Protein AF-A0A9X9QRN8-F1 (afdb_monomer_lite)

Organism: Streptococcus dysgalactiae (NCBI:txid1334)

Structure (mmCIF, N/CA/C/O backbone):
data_AF-A0A9X9QRN8-F1
#
_entry.id   AF-A0A9X9QRN8-F1
#
loop_
_atom_site.group_PDB
_atom_site.id
_atom_site.type_symbol
_atom_site.label_atom_id
_atom_site.label_alt_id
_atom_site.label_comp_id
_atom_site.label_asym_id
_atom_site.label_entity_id
_atom_site.label_seq_id
_atom_site.pdbx_PDB_ins_code
_atom_site.Cartn_x
_atom_site.Cartn_y
_atom_site.Cartn_z
_atom_site.occupancy
_atom_site.B_iso_or_equiv
_atom_site.auth_seq_id
_atom_site.auth_comp_id
_atom_site.auth_asym_id
_atom_site.auth_atom_id
_atom_site.pdbx_PDB_model_num
ATOM 1 N N . MET A 1 1 ? -1.754 11.604 21.370 1.00 67.06 1 MET A N 1
ATOM 2 C CA . MET A 1 1 ? -2.354 11.224 20.08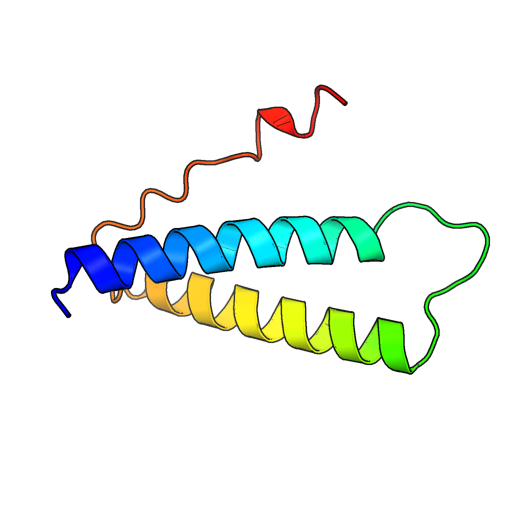4 1.00 67.06 1 MET A CA 1
ATOM 3 C C . MET A 1 1 ? -3.645 10.482 20.361 1.00 67.06 1 MET A C 1
ATOM 5 O O . MET A 1 1 ? -3.630 9.514 21.117 1.00 67.06 1 MET A O 1
ATOM 9 N N . THR A 1 2 ? -4.755 10.983 19.843 1.00 81.00 2 THR A N 1
ATOM 10 C CA . THR A 1 2 ? -6.068 10.343 19.914 1.00 81.00 2 THR A CA 1
ATOM 11 C C . THR A 1 2 ? -6.187 9.262 18.837 1.00 81.00 2 THR A C 1
ATOM 13 O O . THR A 1 2 ? -5.417 9.232 17.879 1.00 81.00 2 THR A O 1
ATOM 16 N N . LYS A 1 3 ? -7.169 8.367 18.974 1.00 73.00 3 LYS A N 1
ATOM 17 C CA . LYS A 1 3 ? -7.455 7.343 17.957 1.00 73.00 3 LYS A CA 1
ATOM 18 C C . LYS A 1 3 ? -7.829 7.962 16.601 1.00 73.00 3 LYS A C 1
ATOM 20 O O . LYS A 1 3 ? -7.422 7.448 15.571 1.00 73.00 3 LYS A O 1
ATOM 25 N N . ALA A 1 4 ? -8.561 9.077 16.611 1.00 77.62 4 ALA A N 1
ATOM 26 C CA . ALA A 1 4 ? -8.938 9.797 15.397 1.00 77.62 4 ALA A CA 1
ATOM 27 C C . ALA A 1 4 ? -7.717 10.398 14.681 1.00 77.62 4 ALA A C 1
ATOM 29 O O . ALA A 1 4 ? -7.599 10.264 13.469 1.00 77.62 4 ALA A O 1
ATOM 30 N N . GLU A 1 5 ? -6.779 10.986 15.432 1.00 78.31 5 GLU A N 1
ATOM 31 C CA . GLU A 1 5 ? -5.507 11.481 14.881 1.00 78.31 5 GLU A CA 1
ATOM 32 C C . GLU A 1 5 ? -4.680 10.338 14.275 1.00 78.31 5 GLU A C 1
ATOM 34 O O . GLU A 1 5 ? -4.135 10.487 13.187 1.00 78.31 5 GLU A O 1
ATOM 39 N N . ALA A 1 6 ? -4.631 9.178 14.941 1.00 79.19 6 ALA A N 1
ATOM 40 C CA . ALA A 1 6 ? -3.939 8.004 14.414 1.00 79.19 6 ALA A CA 1
ATOM 41 C C . ALA A 1 6 ? -4.581 7.492 13.112 1.00 79.19 6 ALA A C 1
ATOM 43 O O . ALA A 1 6 ? -3.860 7.219 12.159 1.00 79.19 6 ALA A O 1
ATOM 44 N N . ASN A 1 7 ? -5.915 7.415 13.037 1.00 78.06 7 ASN A N 1
ATOM 45 C CA . ASN A 1 7 ? -6.615 7.000 11.817 1.00 78.06 7 ASN A CA 1
ATOM 46 C C . ASN A 1 7 ? -6.346 7.962 10.653 1.00 78.06 7 ASN A C 1
ATOM 48 O O . ASN A 1 7 ? -5.969 7.504 9.582 1.00 78.06 7 ASN A O 1
ATOM 52 N N . GLN A 1 8 ? -6.428 9.278 10.883 1.00 81.31 8 GLN A N 1
ATOM 53 C CA . GLN A 1 8 ? -6.116 10.277 9.855 1.00 81.31 8 GLN A CA 1
ATOM 54 C C . GLN A 1 8 ? -4.678 10.153 9.345 1.00 81.31 8 GLN A C 1
ATOM 56 O O . GLN A 1 8 ? -4.431 10.289 8.150 1.00 81.31 8 GLN A O 1
ATOM 61 N N . MET A 1 9 ? -3.713 9.884 10.230 1.00 83.69 9 MET A N 1
ATOM 62 C CA . MET A 1 9 ? -2.331 9.646 9.809 1.00 83.69 9 MET A CA 1
ATOM 63 C C . MET A 1 9 ? -2.222 8.415 8.906 1.00 83.69 9 MET A C 1
ATOM 65 O O . MET A 1 9 ? -1.532 8.485 7.891 1.00 83.69 9 MET A O 1
ATOM 69 N N . ILE A 1 10 ? -2.917 7.322 9.235 1.00 85.56 10 ILE A N 1
ATOM 70 C CA . ILE A 1 10 ? -2.912 6.122 8.392 1.00 85.56 10 ILE A CA 1
ATOM 71 C C . ILE A 1 10 ? -3.619 6.373 7.053 1.00 85.56 10 ILE A C 1
ATOM 73 O O . ILE A 1 10 ? -3.083 5.951 6.032 1.00 85.56 10 ILE A O 1
ATOM 77 N N . ASP A 1 11 ? -4.725 7.123 7.023 1.00 83.00 11 ASP A N 1
ATOM 78 C CA . ASP A 1 11 ? -5.387 7.550 5.779 1.00 83.00 11 ASP A CA 1
ATOM 79 C C . ASP A 1 11 ? -4.421 8.308 4.860 1.00 83.00 11 ASP A C 1
ATOM 81 O O . ASP A 1 11 ? -4.253 7.964 3.686 1.00 83.00 11 ASP A O 1
ATOM 85 N N . TYR A 1 12 ? -3.720 9.313 5.401 1.00 85.81 12 TYR A N 1
ATOM 86 C CA . TYR A 1 12 ? -2.719 10.054 4.635 1.00 85.81 12 TYR A CA 1
ATOM 87 C C . TYR A 1 12 ? -1.602 9.136 4.138 1.00 85.81 12 TYR A C 1
ATOM 89 O O . TYR A 1 12 ? -1.225 9.226 2.968 1.00 85.81 12 TYR A O 1
ATOM 97 N N . CYS A 1 13 ? -1.079 8.250 4.987 1.00 87.31 13 CYS A N 1
ATOM 98 C CA . CYS A 1 13 ? -0.045 7.294 4.592 1.00 87.31 13 CYS A CA 1
ATOM 99 C C . CYS A 1 13 ? -0.521 6.376 3.461 1.00 87.31 13 CYS A C 1
ATOM 101 O O . CYS A 1 13 ? 0.203 6.209 2.482 1.00 87.31 13 CYS A O 1
ATOM 103 N N . TYR A 1 14 ? -1.736 5.838 3.558 1.00 89.56 14 TYR A N 1
ATOM 104 C CA . TYR A 1 14 ? -2.311 4.949 2.552 1.00 89.56 14 TYR A CA 1
ATOM 105 C C . TYR A 1 14 ? -2.400 5.631 1.183 1.00 89.56 14 TYR A C 1
ATOM 107 O O . TYR A 1 14 ? -1.916 5.091 0.187 1.00 89.56 14 TYR A O 1
ATOM 115 N N . VAL A 1 15 ? -2.926 6.859 1.135 1.00 88.44 15 VAL A N 1
ATOM 116 C CA . VAL A 1 15 ? -3.020 7.633 -0.114 1.00 88.44 15 VAL A CA 1
ATOM 117 C C . VAL A 1 15 ? -1.637 7.877 -0.725 1.00 88.44 15 VAL A C 1
ATOM 119 O O . VAL A 1 15 ? -1.447 7.664 -1.923 1.00 88.44 15 VAL A O 1
ATOM 122 N N . HIS A 1 16 ? -0.647 8.276 0.079 1.00 90.00 16 HIS A N 1
ATOM 123 C CA . HIS A 1 16 ? 0.708 8.517 -0.428 1.00 90.00 16 HIS A CA 1
ATOM 124 C C . HIS A 1 16 ? 1.355 7.234 -0.963 1.00 90.00 16 HIS A C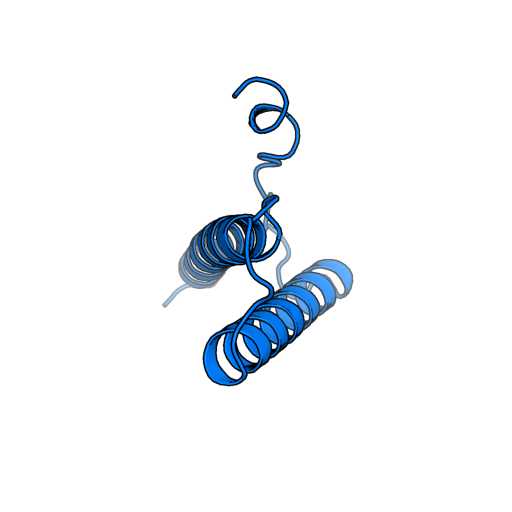 1
ATOM 126 O O . HIS A 1 16 ? 1.962 7.261 -2.034 1.00 90.00 16 HIS A O 1
ATOM 132 N N . LEU A 1 17 ? 1.184 6.107 -0.268 1.00 92.75 17 LEU A N 1
ATOM 133 C CA . LEU A 1 17 ? 1.693 4.809 -0.710 1.00 92.75 17 LEU A CA 1
ATOM 134 C C . LEU A 1 17 ? 1.045 4.364 -2.028 1.00 92.75 17 LEU A C 1
ATOM 136 O O . LEU A 1 17 ? 1.755 3.916 -2.926 1.00 92.75 17 LEU A O 1
ATOM 140 N N . MET A 1 18 ? -0.267 4.558 -2.194 1.00 92.56 18 MET A N 1
ATOM 141 C CA . MET A 1 18 ? -0.972 4.263 -3.449 1.00 92.56 18 MET A CA 1
ATOM 142 C C . MET A 1 18 ? -0.458 5.112 -4.620 1.00 92.56 18 MET A C 1
ATOM 144 O O . MET A 1 18 ? -0.231 4.589 -5.713 1.00 92.56 18 MET A O 1
ATOM 148 N N . VAL A 1 19 ? -0.201 6.405 -4.395 1.00 90.81 19 VAL A N 1
ATOM 149 C CA . VAL A 1 19 ? 0.388 7.293 -5.414 1.00 90.81 19 VAL A CA 1
ATOM 150 C C . VAL A 1 19 ? 1.813 6.857 -5.775 1.00 90.81 19 VAL A C 1
ATOM 152 O O . VAL A 1 19 ? 2.171 6.813 -6.954 1.00 90.81 19 VAL A O 1
ATOM 155 N N . MET A 1 20 ? 2.630 6.498 -4.782 1.00 91.25 20 MET A N 1
ATOM 156 C CA . MET A 1 20 ? 3.994 6.011 -5.017 1.00 91.25 20 MET A CA 1
ATOM 157 C C . MET A 1 20 ? 4.001 4.672 -5.763 1.00 91.25 20 MET A C 1
ATOM 159 O O . MET A 1 20 ? 4.790 4.499 -6.691 1.00 91.25 20 MET A O 1
ATOM 163 N N . LYS A 1 21 ? 3.095 3.751 -5.420 1.00 94.00 21 LYS A N 1
ATOM 164 C CA . LYS A 1 21 ? 2.903 2.493 -6.148 1.00 94.00 21 LYS A CA 1
ATOM 165 C C . LYS A 1 21 ? 2.568 2.754 -7.616 1.00 94.00 21 LYS A C 1
ATOM 167 O O . LYS A 1 21 ? 3.247 2.236 -8.500 1.00 94.00 21 LYS A O 1
ATOM 172 N N . HIS A 1 22 ? 1.600 3.633 -7.876 1.00 91.12 22 HIS A N 1
ATOM 173 C CA . HIS A 1 22 ? 1.219 4.007 -9.237 1.00 91.12 22 HIS A CA 1
ATOM 174 C C . HIS A 1 22 ? 2.398 4.585 -10.041 1.00 91.12 22 HIS A C 1
ATOM 176 O O . HIS A 1 22 ? 2.572 4.266 -11.218 1.00 91.12 22 HIS A O 1
ATOM 182 N N . TYR A 1 23 ? 3.259 5.391 -9.407 1.00 89.62 23 TYR A N 1
ATOM 183 C CA . TYR A 1 23 ? 4.468 5.913 -10.049 1.00 89.62 23 TYR A CA 1
ATOM 184 C C . TYR A 1 23 ? 5.414 4.806 -10.547 1.00 89.62 23 TYR A C 1
ATOM 186 O O . TYR A 1 23 ? 6.014 4.967 -11.615 1.00 89.62 23 TYR A O 1
ATOM 194 N N . TYR A 1 24 ? 5.544 3.707 -9.800 1.00 90.06 24 TYR A N 1
ATOM 195 C CA . TYR A 1 24 ? 6.390 2.569 -10.169 1.00 90.06 24 TYR A CA 1
ATOM 196 C C . TYR A 1 24 ? 5.728 1.626 -11.183 1.00 90.06 24 TYR A C 1
ATOM 198 O O . TYR A 1 24 ? 6.430 1.065 -12.022 1.00 90.06 24 TYR A O 1
ATOM 206 N N . GLU A 1 25 ? 4.401 1.482 -11.146 1.00 88.56 25 GLU A N 1
ATOM 207 C CA . GLU A 1 25 ? 3.639 0.569 -12.017 1.00 88.56 25 GLU A CA 1
ATOM 208 C C . GLU A 1 25 ? 3.250 1.167 -13.379 1.00 88.56 25 GLU A C 1
ATOM 210 O O . GLU A 1 25 ? 2.802 0.441 -14.271 1.00 88.56 25 GLU A O 1
ATOM 215 N N . LYS A 1 26 ? 3.417 2.482 -13.576 1.00 89.38 26 LYS A N 1
ATOM 216 C CA . LYS A 1 26 ? 3.144 3.124 -14.871 1.00 89.38 26 LYS A CA 1
ATOM 217 C C . LYS A 1 26 ? 3.962 2.484 -15.995 1.00 89.38 26 LYS A C 1
ATOM 219 O O . LYS A 1 26 ? 5.074 2.011 -15.783 1.00 89.38 26 LYS A O 1
ATOM 224 N N . THR A 1 27 ? 3.457 2.539 -17.226 1.00 88.62 27 THR A N 1
ATOM 225 C CA . THR A 1 27 ? 4.212 2.065 -18.399 1.00 88.62 27 THR A CA 1
ATOM 226 C C . THR A 1 27 ? 5.493 2.887 -18.584 1.00 88.62 27 THR A C 1
ATOM 228 O O . THR A 1 27 ? 5.466 4.118 -18.515 1.00 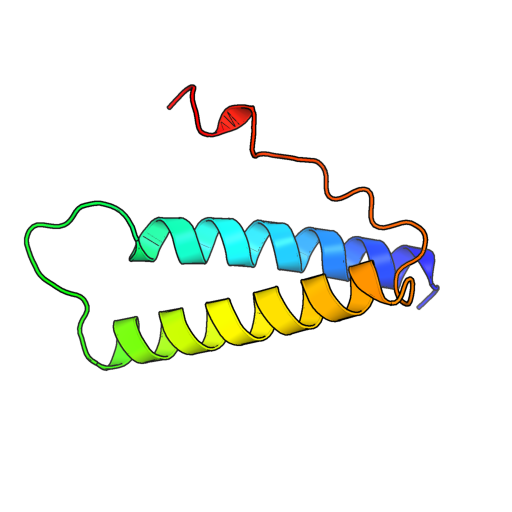88.62 27 THR A O 1
ATOM 231 N N . ARG A 1 28 ? 6.625 2.213 -18.816 1.00 89.00 28 ARG A N 1
ATOM 232 C CA . ARG A 1 28 ? 7.958 2.827 -18.940 1.00 89.00 28 ARG A CA 1
ATOM 233 C C . ARG A 1 28 ? 8.721 2.187 -20.100 1.00 89.00 28 ARG A C 1
ATOM 235 O O . ARG A 1 28 ? 8.461 1.042 -20.453 1.00 89.00 28 ARG A O 1
ATOM 242 N N . GLU A 1 29 ? 9.676 2.923 -20.662 1.00 92.75 29 GLU A N 1
ATOM 243 C CA . GLU A 1 29 ? 10.590 2.414 -21.698 1.00 92.75 29 GLU A CA 1
ATOM 244 C C . GLU A 1 29 ? 11.574 1.373 -21.139 1.00 92.75 29 GLU A C 1
ATOM 246 O O . GLU A 1 29 ? 11.928 0.416 -21.824 1.00 92.75 29 GLU A O 1
ATOM 251 N N . PHE A 1 30 ? 11.970 1.534 -19.872 1.00 91.94 30 PHE A N 1
ATOM 252 C CA . PHE A 1 30 ? 12.919 0.666 -19.180 1.00 91.94 30 PHE A CA 1
ATOM 253 C C . PHE A 1 30 ? 12.279 0.031 -17.940 1.00 91.94 30 PHE A C 1
ATOM 255 O O . PHE A 1 30 ? 11.469 0.688 -17.277 1.00 91.94 30 PHE A O 1
ATOM 262 N N . PRO A 1 31 ? 12.634 -1.224 -17.607 1.00 92.06 31 PRO A N 1
ATOM 263 C CA . PRO A 1 31 ? 12.187 -1.852 -16.369 1.00 92.06 31 PRO A CA 1
ATOM 264 C C . PRO A 1 31 ? 12.749 -1.119 -15.144 1.00 92.06 31 PRO A C 1
ATOM 266 O O . PRO A 1 31 ? 13.738 -0.394 -15.250 1.00 92.06 31 PRO A O 1
ATOM 269 N N . LEU A 1 32 ? 12.122 -1.343 -13.986 1.00 93.44 32 LEU A N 1
ATOM 270 C CA . LEU A 1 32 ? 12.613 -0.841 -12.703 1.00 93.44 32 LEU A CA 1
ATOM 271 C C . LEU A 1 32 ? 14.031 -1.347 -12.435 1.00 93.44 32 LEU A C 1
ATOM 273 O O . LEU A 1 32 ? 14.334 -2.521 -12.678 1.00 93.44 32 LEU A O 1
ATOM 277 N N . ASP A 1 33 ? 14.886 -0.480 -11.898 1.00 95.12 33 ASP A N 1
ATOM 278 C CA . ASP A 1 33 ? 16.159 -0.939 -11.351 1.00 95.12 33 ASP A CA 1
ATOM 279 C C . ASP A 1 33 ? 15.962 -1.714 -10.029 1.00 95.12 33 ASP A C 1
ATOM 281 O O . ASP A 1 33 ? 14.851 -1.856 -9.510 1.00 95.12 33 ASP A O 1
ATOM 285 N N . ILE A 1 34 ? 17.045 -2.272 -9.480 1.00 94.94 34 ILE A N 1
ATOM 286 C CA . ILE A 1 34 ? 16.976 -3.103 -8.268 1.00 94.94 34 ILE A CA 1
ATOM 287 C C . ILE A 1 34 ? 16.519 -2.317 -7.029 1.00 94.94 34 ILE A C 1
ATOM 289 O O . ILE A 1 34 ? 15.855 -2.876 -6.158 1.00 94.94 34 ILE A O 1
ATOM 293 N N . ILE A 1 35 ? 16.846 -1.025 -6.957 1.00 94.44 35 ILE A N 1
ATOM 294 C CA . ILE A 1 35 ? 16.448 -0.140 -5.860 1.00 94.44 35 ILE A CA 1
ATOM 295 C C . ILE A 1 35 ? 14.975 0.228 -6.031 1.00 94.44 35 ILE A C 1
ATOM 297 O O . ILE A 1 35 ? 14.205 0.135 -5.079 1.00 94.44 35 ILE A O 1
ATOM 301 N N . GLU A 1 36 ? 14.563 0.598 -7.244 1.00 93.06 36 GLU A N 1
ATOM 302 C CA . GLU A 1 36 ? 13.162 0.882 -7.557 1.00 93.06 36 GLU A CA 1
ATOM 303 C C . GLU A 1 36 ? 12.262 -0.339 -7.313 1.00 93.06 36 GLU A C 1
ATOM 305 O O . GLU A 1 36 ? 11.167 -0.191 -6.773 1.00 93.06 36 GLU A O 1
ATOM 310 N N . THR A 1 37 ? 12.733 -1.543 -7.648 1.00 94.88 37 THR A N 1
ATOM 311 C CA . THR A 1 37 ? 12.017 -2.800 -7.379 1.00 94.88 37 THR A CA 1
ATOM 312 C C . THR A 1 37 ? 11.859 -3.029 -5.877 1.00 94.88 37 THR A C 1
ATOM 314 O O . THR A 1 37 ? 10.744 -3.246 -5.411 1.00 94.88 37 THR A O 1
ATOM 317 N N . GLY A 1 38 ? 12.942 -2.895 -5.103 1.00 94.38 38 GLY A N 1
ATOM 318 C CA . GLY A 1 38 ? 12.882 -3.043 -3.646 1.00 94.38 38 GLY A CA 1
ATOM 319 C C . GLY A 1 38 ? 11.989 -1.995 -2.971 1.00 94.38 38 GLY A C 1
ATOM 320 O O . GLY A 1 38 ? 11.294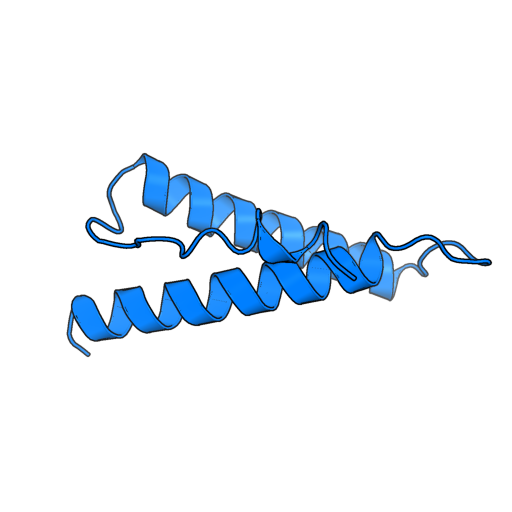 -2.300 -2.003 1.00 94.38 38 GLY A O 1
ATOM 321 N N . ASN A 1 39 ? 11.939 -0.771 -3.503 1.00 92.69 39 ASN A N 1
ATOM 322 C CA . ASN A 1 39 ? 11.016 0.255 -3.018 1.00 92.69 39 ASN A CA 1
ATOM 323 C C . ASN A 1 39 ? 9.554 -0.117 -3.301 1.00 92.69 39 ASN A C 1
ATOM 325 O O . ASN A 1 39 ? 8.703 0.064 -2.433 1.00 92.69 39 ASN A O 1
ATOM 329 N N . LEU A 1 40 ? 9.254 -0.640 -4.495 1.00 94.94 40 LEU A N 1
ATOM 330 C CA . LEU A 1 40 ? 7.907 -1.097 -4.839 1.00 94.94 40 LEU A CA 1
ATOM 331 C C . LEU A 1 40 ? 7.465 -2.271 -3.951 1.00 94.94 40 LEU A C 1
ATOM 333 O O . LEU A 1 40 ? 6.318 -2.299 -3.509 1.00 94.94 40 LEU A O 1
ATOM 337 N N . GLU A 1 41 ? 8.362 -3.210 -3.651 1.00 95.56 41 GLU A N 1
ATOM 338 C CA . GLU A 1 41 ? 8.095 -4.315 -2.721 1.00 95.56 41 GLU A CA 1
ATOM 339 C C . GLU A 1 41 ? 7.733 -3.797 -1.321 1.00 95.56 41 GLU A C 1
ATOM 341 O O . GLU A 1 41 ? 6.673 -4.145 -0.806 1.00 95.56 41 GLU A O 1
ATOM 346 N N . GLN A 1 42 ? 8.522 -2.875 -0.758 1.00 93.81 42 GLN A N 1
ATOM 347 C CA . GLN A 1 42 ? 8.228 -2.271 0.552 1.00 93.81 42 GLN A CA 1
ATOM 348 C C . GLN A 1 42 ? 6.904 -1.498 0.567 1.00 93.81 42 GLN A C 1
ATOM 350 O O . GLN A 1 42 ? 6.158 -1.558 1.542 1.00 93.81 42 GLN A O 1
ATOM 355 N N . ILE A 1 43 ? 6.586 -0.772 -0.509 1.00 93.94 43 ILE A N 1
ATOM 356 C CA . ILE A 1 43 ? 5.296 -0.079 -0.631 1.00 93.94 43 ILE A CA 1
ATOM 357 C C . ILE A 1 43 ? 4.145 -1.090 -0.623 1.00 93.94 43 ILE A C 1
ATOM 359 O O . ILE A 1 43 ? 3.141 -0.857 0.048 1.00 93.94 43 ILE A O 1
ATOM 363 N N . ASN A 1 44 ? 4.283 -2.205 -1.345 1.00 94.00 44 ASN A N 1
ATOM 364 C CA . ASN A 1 44 ? 3.266 -3.254 -1.369 1.00 94.00 44 ASN A CA 1
ATOM 365 C C . ASN A 1 44 ? 3.082 -3.912 0.005 1.00 94.00 44 ASN A C 1
ATOM 367 O O . ASN A 1 44 ? 1.940 -4.098 0.414 1.00 94.00 44 ASN A O 1
ATOM 371 N N . GLU A 1 45 ? 4.167 -4.205 0.725 1.00 93.50 45 GLU A N 1
ATOM 372 C CA . GLU A 1 45 ? 4.107 -4.742 2.094 1.00 93.50 45 GLU A CA 1
ATOM 373 C C . GLU A 1 45 ? 3.376 -3.783 3.045 1.00 93.50 45 GLU A C 1
ATOM 375 O O . GLU A 1 45 ? 2.456 -4.186 3.754 1.00 93.50 45 GLU A O 1
ATOM 380 N N . LEU A 1 46 ? 3.711 -2.489 3.007 1.00 92.12 46 LEU A N 1
ATOM 381 C CA . LEU A 1 46 ? 3.062 -1.483 3.854 1.00 92.12 46 LEU A CA 1
ATOM 382 C C . LEU A 1 46 ? 1.571 -1.308 3.529 1.00 92.12 46 LEU A C 1
ATOM 384 O O . LEU A 1 46 ? 0.759 -1.114 4.434 1.00 92.12 46 LEU A O 1
ATOM 388 N N . LEU A 1 47 ? 1.199 -1.367 2.248 1.00 92.75 47 LEU A N 1
ATOM 389 C CA . LEU A 1 47 ? -0.204 -1.318 1.831 1.00 92.75 47 LEU A CA 1
ATOM 390 C C . LEU A 1 47 ? -0.981 -2.554 2.307 1.00 92.75 47 LEU A C 1
ATOM 392 O O . LEU A 1 47 ? -2.120 -2.404 2.754 1.00 92.75 47 LEU A O 1
ATOM 396 N N . ASP A 1 48 ? -0.375 -3.743 2.251 1.00 91.94 48 ASP A N 1
ATOM 397 C CA . ASP A 1 48 ? -0.985 -4.992 2.728 1.00 91.94 48 ASP A CA 1
ATOM 398 C C . ASP A 1 48 ? -1.196 -4.986 4.250 1.00 91.94 48 ASP A C 1
ATOM 400 O O . ASP A 1 48 ? -2.269 -5.356 4.735 1.00 91.94 48 ASP A O 1
ATOM 404 N N . ASP A 1 49 ? -0.224 -4.471 5.008 1.00 89.19 49 ASP A N 1
ATOM 405 C CA . ASP A 1 49 ? -0.334 -4.305 6.460 1.00 89.19 49 ASP A CA 1
ATOM 406 C C . ASP A 1 49 ? -1.475 -3.351 6.844 1.00 89.19 49 ASP A C 1
ATOM 408 O O . ASP A 1 49 ? -2.277 -3.651 7.740 1.00 89.19 49 ASP A O 1
ATOM 412 N N . ILE A 1 50 ? -1.586 -2.209 6.152 1.00 87.62 50 ILE A N 1
ATOM 413 C CA . ILE A 1 50 ? -2.673 -1.247 6.381 1.00 87.62 50 ILE A CA 1
ATOM 414 C C . ILE A 1 50 ? -4.020 -1.894 6.049 1.00 87.62 50 ILE A C 1
ATOM 416 O O . ILE A 1 50 ? -4.929 -1.855 6.883 1.00 87.62 50 ILE A O 1
ATOM 420 N N . GLN A 1 51 ? -4.140 -2.541 4.886 1.00 85.94 51 GLN A N 1
ATOM 421 C CA . GLN A 1 51 ? -5.378 -3.202 4.466 1.00 85.94 51 GLN A CA 1
ATOM 422 C C . GLN A 1 51 ? -5.787 -4.308 5.444 1.00 85.94 51 GLN A C 1
ATOM 424 O O . GLN A 1 51 ? -6.935 -4.364 5.882 1.00 85.94 51 GLN A O 1
ATOM 429 N N . THR A 1 52 ? -4.832 -5.124 5.886 1.00 86.88 52 THR A N 1
ATOM 430 C CA . THR A 1 52 ? -5.051 -6.159 6.900 1.00 86.88 52 THR A CA 1
ATOM 431 C C . THR A 1 52 ? -5.558 -5.566 8.218 1.00 86.88 52 THR A C 1
ATOM 433 O O . THR A 1 52 ? -6.426 -6.152 8.878 1.00 86.88 52 THR A O 1
ATOM 436 N N . GLY A 1 53 ? -5.036 -4.409 8.632 1.00 83.62 53 GLY A N 1
ATOM 437 C CA . GLY A 1 53 ? -5.518 -3.699 9.816 1.00 83.62 53 GLY A CA 1
ATOM 438 C C . GLY A 1 53 ? -6.943 -3.151 9.652 1.00 83.62 53 GLY A C 1
ATOM 439 O O . GLY A 1 53 ? -7.740 -3.228 10.598 1.00 83.62 53 GLY A O 1
ATOM 440 N N . ILE A 1 54 ? -7.297 -2.662 8.458 1.00 80.00 54 ILE A N 1
ATOM 441 C CA . ILE A 1 54 ? -8.664 -2.228 8.117 1.00 80.00 54 ILE A CA 1
ATOM 442 C C . ILE A 1 54 ? -9.620 -3.424 8.191 1.00 80.00 54 ILE A C 1
ATOM 444 O O . ILE A 1 54 ? -10.625 -3.369 8.903 1.00 80.00 54 ILE A O 1
ATOM 448 N N . ASP A 1 55 ? -9.274 -4.536 7.540 1.00 81.31 55 ASP A N 1
ATOM 449 C CA . ASP A 1 55 ? -10.106 -5.743 7.459 1.00 81.31 55 ASP A CA 1
ATOM 450 C C . ASP A 1 55 ? -10.368 -6.353 8.843 1.00 81.31 55 ASP A C 1
ATOM 452 O O . ASP A 1 55 ? -11.477 -6.799 9.160 1.00 81.31 55 ASP A O 1
ATOM 456 N N . LYS A 1 56 ? -9.363 -6.304 9.726 1.00 83.50 56 LYS A N 1
ATOM 457 C CA . LYS A 1 56 ? -9.478 -6.725 11.132 1.00 83.50 56 LYS A CA 1
ATOM 458 C C . LYS A 1 56 ? -10.233 -5.719 12.010 1.00 83.50 56 LYS A C 1
ATOM 460 O O . LYS A 1 56 ? -10.324 -5.932 13.221 1.00 83.50 56 LYS A O 1
ATOM 465 N N . ARG A 1 57 ? -10.769 -4.633 11.434 1.00 72.81 57 ARG A N 1
ATOM 466 C CA . ARG A 1 57 ? -11.428 -3.508 12.126 1.00 72.81 57 ARG A CA 1
ATOM 467 C C . ARG A 1 57 ? -10.561 -2.891 13.224 1.00 72.81 57 ARG A C 1
ATOM 469 O O . ARG A 1 57 ? -11.079 -2.340 14.196 1.00 72.81 57 ARG A O 1
ATOM 476 N N . GLN A 1 58 ? -9.240 -2.991 13.085 1.00 69.94 58 GLN A N 1
ATOM 477 C CA . GLN A 1 58 ? -8.299 -2.346 14.000 1.00 69.94 58 GLN A CA 1
ATOM 478 C C . GLN A 1 58 ? -8.302 -0.827 13.776 1.00 69.94 58 GLN A C 1
ATOM 480 O O . GLN A 1 58 ? -8.103 -0.063 14.721 1.00 69.94 58 GLN A O 1
ATOM 485 N N . PHE A 1 59 ? -8.676 -0.404 12.566 1.00 66.62 59 PHE A N 1
ATOM 486 C CA . PHE A 1 59 ? -9.006 0.969 12.207 1.00 66.62 59 PHE A CA 1
ATOM 487 C C . PHE A 1 59 ? -10.513 1.065 11.917 1.00 66.62 59 PHE A C 1
ATOM 489 O O . PHE A 1 59 ? -10.969 0.810 10.811 1.00 66.62 59 PHE A O 1
ATOM 496 N N . THR A 1 60 ? -11.324 1.352 12.937 1.00 54.88 60 THR A N 1
ATOM 497 C CA . THR A 1 60 ? -12.801 1.288 12.839 1.00 54.88 60 THR A CA 1
ATOM 498 C C . THR A 1 60 ? -13.444 2.335 11.932 1.00 54.88 60 THR A C 1
ATOM 500 O O . THR A 1 60 ? -14.609 2.170 11.595 1.00 54.88 60 THR A O 1
ATOM 503 N N . ASP A 1 61 ? -12.713 3.384 11.554 1.00 53.50 61 ASP A N 1
ATOM 504 C CA . ASP A 1 61 ? -13.262 4.581 10.900 1.00 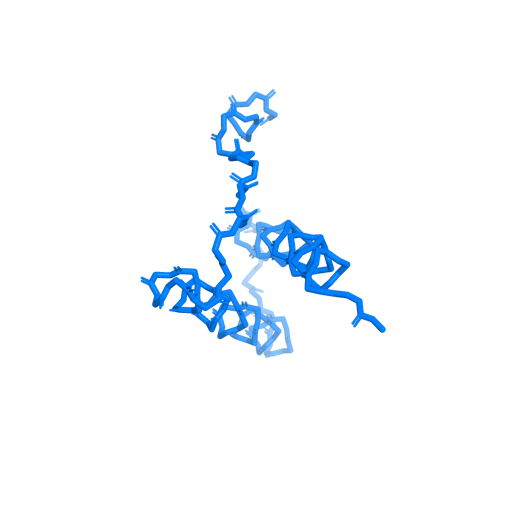53.50 61 ASP A CA 1
ATOM 505 C C . ASP A 1 61 ? -12.351 5.080 9.770 1.00 53.50 61 ASP A C 1
ATOM 507 O O . ASP A 1 61 ? -12.322 6.271 9.472 1.00 53.50 61 ASP A O 1
ATOM 511 N N . MET A 1 62 ? -11.555 4.182 9.182 1.00 53.56 62 MET A N 1
ATOM 512 C CA . MET A 1 62 ? -10.797 4.498 7.976 1.00 53.56 62 MET A CA 1
ATOM 513 C C . MET A 1 62 ? -11.777 4.446 6.801 1.00 53.56 62 MET A C 1
ATOM 515 O O . MET A 1 62 ? -11.914 3.424 6.126 1.00 53.56 62 MET A O 1
ATOM 519 N N . GLU A 1 63 ? -12.541 5.522 6.609 1.00 48.53 63 GLU A N 1
ATOM 520 C CA . GLU A 1 63 ? -13.161 5.793 5.315 1.00 48.53 63 GLU A CA 1
ATOM 521 C C . GLU A 1 63 ? -12.017 6.104 4.354 1.00 48.53 63 GLU A C 1
ATOM 523 O O . GLU A 1 63 ? -11.716 7.268 4.091 1.00 48.53 63 GLU A O 1
ATOM 528 N N . VAL A 1 64 ? -11.354 5.047 3.861 1.00 49.38 64 VAL A N 1
ATOM 529 C CA . VAL A 1 64 ? -10.429 5.143 2.734 1.00 49.38 64 VAL A CA 1
ATOM 530 C C . VAL A 1 64 ? -11.230 5.836 1.655 1.00 49.38 64 VAL A C 1
ATOM 532 O O . VAL A 1 64 ? -12.142 5.257 1.064 1.00 49.38 64 VAL A O 1
ATOM 535 N N . THR A 1 65 ? -10.977 7.128 1.490 1.00 44.41 65 THR A N 1
ATOM 536 C CA . THR A 1 65 ? -11.684 7.939 0.520 1.00 44.41 65 THR A CA 1
ATOM 537 C C . THR A 1 65 ? -11.230 7.359 -0.805 1.00 44.41 65 THR A C 1
ATOM 539 O O . THR A 1 65 ? -10.068 7.502 -1.175 1.00 44.41 65 THR A O 1
ATOM 542 N N . TYR A 1 66 ? -12.090 6.552 -1.425 1.00 42.44 66 TYR A N 1
ATOM 543 C CA . TYR A 1 66 ? -11.775 5.753 -2.598 1.00 42.44 66 TYR A CA 1
ATOM 544 C C . TYR A 1 66 ? -11.426 6.707 -3.753 1.00 42.44 66 TYR A C 1
ATOM 546 O O . TYR A 1 66 ? -12.278 7.075 -4.553 1.00 42.44 66 TYR A O 1
ATOM 554 N N . ILE A 1 67 ? -10.146 7.069 -3.896 1.00 43.97 67 ILE A N 1
ATOM 555 C CA . ILE A 1 67 ? -9.591 7.705 -5.109 1.00 43.97 67 ILE A CA 1
ATOM 556 C C . ILE A 1 67 ? -9.437 6.647 -6.229 1.00 43.97 67 ILE A C 1
ATOM 558 O O . ILE A 1 67 ? -8.608 6.761 -7.128 1.00 43.97 67 ILE A O 1
ATOM 562 N N . THR A 1 68 ? -10.211 5.561 -6.188 1.00 42.31 68 THR A N 1
ATOM 563 C CA . THR A 1 68 ? -10.348 4.640 -7.323 1.00 42.31 68 THR A CA 1
ATOM 564 C C . THR A 1 68 ? -11.299 5.186 -8.385 1.00 42.31 68 THR A C 1
ATOM 566 O O . THR A 1 68 ? -11.312 4.663 -9.494 1.00 42.31 68 THR A O 1
ATOM 569 N N . GLU A 1 69 ? -12.089 6.226 -8.089 1.00 41.97 69 GLU A N 1
ATOM 570 C CA . GLU A 1 69 ? -12.957 6.859 -9.096 1.00 41.97 69 GLU A CA 1
ATOM 571 C C . GLU A 1 69 ? -12.268 8.000 -9.867 1.00 41.97 69 GLU A C 1
ATOM 573 O O . GLU A 1 69 ? -12.599 8.221 -11.030 1.00 41.97 69 GLU A O 1
ATOM 578 N N . ASP A 1 70 ? -11.245 8.647 -9.297 1.00 37.75 70 ASP A N 1
ATOM 579 C CA . ASP A 1 70 ? -10.562 9.789 -9.936 1.00 37.75 70 ASP A CA 1
ATOM 580 C C . ASP A 1 70 ? -9.350 9.405 -10.801 1.00 37.75 70 ASP A C 1
ATOM 582 O O . ASP A 1 70 ? -8.911 10.178 -11.651 1.00 37.75 70 ASP A O 1
ATOM 586 N N . THR A 1 71 ? -8.815 8.191 -10.661 1.00 39.03 71 THR A N 1
ATOM 587 C CA . THR A 1 71 ? -7.684 7.727 -11.489 1.00 39.03 71 THR A CA 1
ATOM 588 C C . THR A 1 71 ? -8.089 7.263 -12.891 1.00 39.03 71 THR A C 1
ATOM 590 O O . THR A 1 71 ? -7.219 7.039 -13.725 1.00 39.03 71 THR A O 1
ATOM 593 N N . ASN A 1 72 ? -9.390 7.187 -13.196 1.00 38.38 72 ASN A N 1
ATOM 594 C CA . ASN A 1 72 ? -9.894 6.928 -14.553 1.00 38.38 72 ASN A CA 1
ATOM 595 C C . ASN A 1 72 ? -10.131 8.210 -15.379 1.00 38.38 72 ASN A C 1
ATOM 597 O O . ASN A 1 72 ? -10.681 8.126 -16.478 1.00 38.38 72 ASN A O 1
ATOM 601 N N . GLN A 1 73 ? -9.755 9.390 -14.867 1.00 37.09 73 GLN A N 1
ATOM 602 C CA . GLN A 1 73 ? -9.955 10.681 -15.547 1.00 37.09 73 GLN A CA 1
ATOM 603 C C . GLN A 1 73 ? -8.660 11.450 -15.876 1.00 37.09 73 GLN A C 1
ATOM 605 O O . GLN A 1 73 ? -8.747 12.601 -16.309 1.00 37.09 73 GLN A O 1
ATOM 610 N N . LEU A 1 74 ? -7.477 10.839 -15.722 1.00 36.12 74 LEU A N 1
ATOM 611 C CA . LEU A 1 74 ? -6.183 11.429 -16.108 1.00 36.12 74 LEU A CA 1
ATOM 612 C C . LEU A 1 74 ? -5.496 10.648 -17.230 1.00 36.12 74 LEU A C 1
ATOM 614 O O . LEU A 1 74 ? -5.385 9.409 -17.107 1.00 36.12 74 LEU A O 1
#

Secondary structure (DSSP, 8-state):
--HHHHHHHHHHHHHHHHHHHHHHHS--SS---HHHHHHHHHHHHHH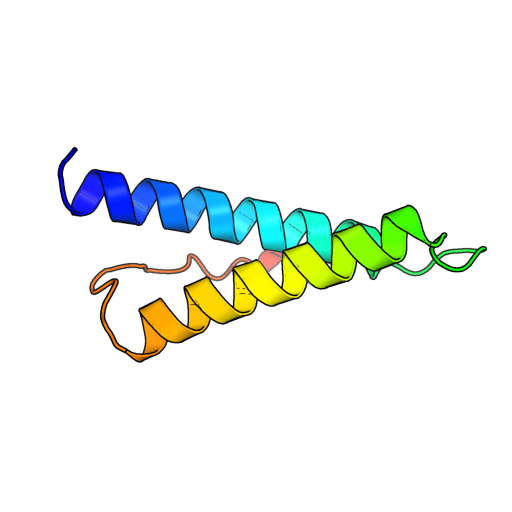HHHHHHHHTTSSTT-----TTTTTT--

Foldseek 3Di:
DDLVVVLVVLLVVLVVLVVLLCVQPDDDPDHDDPVSVVSNVVSVVSNVVSVVCVVVCVNVPNPSVPCVVVVVPD

pLDDT: mean 78.64, std 18.74, range [36.12, 95.56]

Sequence (74 aa):
MTKAEANQMIDYCYVHLMVMKHYYEKTREFPLDIIETGNLEQINELLDDIQTGIDKRQFTDMEVTYITEDTNQL

Radius of gyration: 14.24 Å; chains: 1; bounding box: 30×18×42 Å